Protein AF-A0A836VFZ1-F1 (afdb_monomer_lite)

Radius of gyration: 13.16 Å; chains: 1; bounding box: 25×25×35 Å

Secondary structure (DSSP, 8-state):
-HHHHHHHHHHHHHHHHHH-SSHHHHHHHHHHHHHHHHHHHHHHHHHTT-THHHHHHHHTT-

Structure (mmCIF, N/CA/C/O backbone):
data_AF-A0A836VFZ1-F1
#
_entry.id   AF-A0A836VFZ1-F1
#
loop_
_atom_site.group_PDB
_atom_site.id
_atom_site.type_symbol
_atom_site.label_atom_id
_atom_site.label_alt_id
_atom_site.label_comp_id
_atom_site.label_asym_id
_atom_site.label_entity_id
_atom_site.label_seq_id
_atom_site.pdbx_PDB_ins_code
_atom_site.Cartn_x
_atom_site.Cartn_y
_atom_site.Cartn_z
_atom_site.occupancy
_atom_site.B_iso_or_equiv
_atom_site.auth_seq_id
_atom_site.auth_comp_id
_atom_site.auth_asym_id
_atom_site.auth_atom_id
_atom_site.pdbx_PDB_model_num
ATOM 1 N N . MET A 1 1 ? 7.018 -10.818 -12.177 1.00 59.41 1 MET A N 1
ATOM 2 C CA . MET A 1 1 ? 6.705 -11.428 -10.860 1.00 59.41 1 MET A CA 1
ATOM 3 C C . MET A 1 1 ? 6.434 -10.391 -9.765 1.00 59.41 1 MET A C 1
ATOM 5 O O . MET A 1 1 ? 5.409 -10.512 -9.113 1.00 59.41 1 MET A O 1
ATOM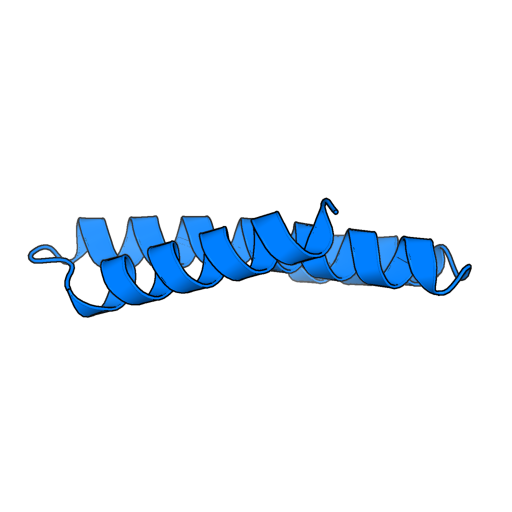 9 N N . VAL A 1 2 ? 7.255 -9.344 -9.594 1.00 71.94 2 VAL A N 1
ATOM 10 C CA . VAL A 1 2 ? 7.098 -8.340 -8.510 1.00 71.94 2 VAL A CA 1
ATOM 11 C C . VAL A 1 2 ? 5.759 -7.579 -8.538 1.00 71.94 2 VAL A C 1
ATOM 13 O O . VAL A 1 2 ? 5.125 -7.423 -7.499 1.00 71.94 2 VAL A O 1
ATOM 16 N N . GLY A 1 3 ? 5.270 -7.171 -9.716 1.00 68.81 3 GLY A N 1
ATOM 17 C CA . GLY A 1 3 ? 3.999 -6.435 -9.825 1.00 68.81 3 GLY A CA 1
ATOM 18 C C . GLY A 1 3 ? 2.770 -7.214 -9.331 1.00 68.81 3 GLY A C 1
ATOM 19 O O . GLY A 1 3 ? 1.901 -6.643 -8.682 1.00 68.81 3 GLY A O 1
ATOM 20 N N . ALA A 1 4 ? 2.725 -8.531 -9.556 1.00 74.06 4 ALA A N 1
ATOM 21 C CA . ALA A 1 4 ? 1.619 -9.375 -9.095 1.00 74.06 4 ALA A CA 1
ATOM 22 C C . ALA A 1 4 ? 1.602 -9.528 -7.562 1.00 74.06 4 ALA A C 1
ATOM 24 O O . ALA A 1 4 ? 0.539 -9.472 -6.948 1.00 74.06 4 ALA A O 1
ATOM 25 N N . ALA A 1 5 ? 2.779 -9.648 -6.935 1.00 76.38 5 ALA A N 1
ATOM 26 C CA . ALA A 1 5 ? 2.902 -9.670 -5.477 1.00 76.38 5 ALA A CA 1
ATOM 27 C C . ALA A 1 5 ? 2.458 -8.338 -4.847 1.00 76.38 5 ALA A C 1
ATOM 29 O O . ALA A 1 5 ? 1.818 -8.333 -3.795 1.00 76.38 5 ALA A O 1
ATOM 30 N N . LEU A 1 6 ? 2.738 -7.212 -5.515 1.00 74.00 6 LEU A N 1
ATOM 31 C CA . LEU A 1 6 ? 2.321 -5.887 -5.058 1.00 74.00 6 LEU A CA 1
ATOM 32 C C . LEU A 1 6 ? 0.798 -5.716 -5.112 1.00 74.00 6 LEU A C 1
ATOM 34 O O . LEU A 1 6 ? 0.196 -5.261 -4.144 1.00 74.00 6 LEU A O 1
ATOM 38 N N . LEU A 1 7 ? 0.171 -6.148 -6.211 1.00 76.50 7 LEU A N 1
ATOM 39 C CA . LEU A 1 7 ? -1.286 -6.131 -6.365 1.00 76.50 7 LEU A CA 1
ATOM 40 C C . LEU A 1 7 ? -1.979 -6.994 -5.300 1.00 76.50 7 LEU A C 1
ATOM 42 O O . LEU A 1 7 ? -2.965 -6.567 -4.701 1.00 76.50 7 LEU A O 1
ATOM 46 N N . PHE A 1 8 ? -1.428 -8.173 -5.003 1.00 82.25 8 PHE A N 1
ATOM 47 C CA . PHE A 1 8 ? -1.945 -9.040 -3.944 1.00 82.25 8 PHE A CA 1
ATOM 48 C C . PHE A 1 8 ? -1.816 -8.397 -2.552 1.00 82.25 8 PHE A C 1
ATOM 50 O O . PHE A 1 8 ? -2.760 -8.408 -1.760 1.00 82.25 8 PHE A O 1
ATOM 57 N N . ALA A 1 9 ? -0.677 -7.758 -2.268 1.00 78.44 9 ALA A N 1
ATOM 58 C CA . ALA A 1 9 ? -0.471 -7.021 -1.024 1.00 78.44 9 ALA A CA 1
ATOM 59 C C . ALA A 1 9 ? -1.417 -5.813 -0.892 1.00 78.44 9 ALA A C 1
ATOM 61 O O . ALA A 1 9 ? -1.884 -5.524 0.211 1.00 78.44 9 ALA A O 1
ATOM 62 N N . MET A 1 10 ? -1.731 -5.131 -2.000 1.00 76.69 10 MET A N 1
ATOM 63 C CA . MET A 1 10 ? -2.702 -4.034 -2.035 1.00 76.69 10 MET A CA 1
ATOM 64 C C . MET A 1 10 ? -4.123 -4.524 -1.732 1.00 76.69 10 MET A C 1
ATOM 66 O O . MET A 1 10 ? -4.812 -3.918 -0.910 1.00 76.69 10 MET A O 1
ATOM 70 N N . ALA A 1 11 ? -4.536 -5.658 -2.304 1.00 79.81 11 ALA A N 1
ATOM 71 C CA . ALA A 1 11 ? -5.833 -6.270 -2.012 1.00 79.81 11 ALA A CA 1
ATOM 72 C C . ALA A 1 11 ? -5.984 -6.628 -0.520 1.00 79.81 11 ALA A C 1
ATOM 74 O O . ALA A 1 11 ? -7.011 -6.331 0.092 1.00 79.81 11 ALA A O 1
ATOM 75 N N . LEU A 1 12 ? -4.933 -7.177 0.099 1.00 76.44 12 LEU A N 1
ATOM 76 C CA . LEU A 1 12 ? -4.905 -7.470 1.538 1.00 76.44 12 LEU A CA 1
ATOM 77 C C . LEU A 1 12 ? -4.994 -6.206 2.406 1.00 76.44 12 LEU A C 1
ATOM 79 O O . LEU A 1 12 ? -5.707 -6.199 3.411 1.00 76.44 12 LEU A O 1
ATOM 83 N N . THR A 1 13 ? -4.307 -5.124 2.027 1.00 73.75 13 THR A N 1
ATOM 84 C CA . THR A 1 13 ? -4.418 -3.848 2.753 1.00 73.75 13 THR A CA 1
ATOM 85 C C . THR A 1 13 ? -5.802 -3.226 2.641 1.00 73.75 13 THR A C 1
ATOM 87 O O . THR A 1 13 ? -6.294 -2.700 3.634 1.00 73.75 13 THR A O 1
ATOM 90 N N . VAL A 1 14 ? -6.461 -3.333 1.484 1.00 72.38 14 VAL A N 1
ATOM 91 C CA . VAL A 1 14 ? -7.839 -2.851 1.309 1.00 72.38 14 VAL A CA 1
ATOM 92 C C . VAL A 1 14 ? -8.799 -3.671 2.170 1.00 72.38 14 VAL A C 1
ATOM 94 O O . VAL A 1 14 ? -9.616 -3.099 2.889 1.00 72.38 14 VAL A O 1
ATOM 97 N N . ALA A 1 15 ? -8.648 -4.999 2.193 1.00 75.44 15 ALA A N 1
ATOM 98 C CA . ALA A 1 15 ? -9.440 -5.858 3.071 1.00 75.44 15 ALA A CA 1
ATOM 99 C C . ALA A 1 15 ? -9.268 -5.482 4.557 1.00 75.44 15 ALA A C 1
ATOM 101 O O . ALA A 1 15 ? -10.251 -5.410 5.293 1.00 75.44 15 ALA A O 1
ATOM 102 N N . ARG A 1 16 ? -8.041 -5.164 4.997 1.00 73.69 16 ARG A N 1
ATOM 103 C CA . ARG A 1 16 ? -7.764 -4.683 6.365 1.00 73.69 16 ARG A CA 1
ATOM 104 C C . ARG A 1 16 ? -8.296 -3.275 6.639 1.00 73.69 16 ARG A C 1
ATOM 106 O O . ARG A 1 16 ? -8.749 -3.028 7.751 1.00 73.69 16 ARG A O 1
ATOM 113 N N . ALA A 1 17 ? -8.294 -2.381 5.654 1.00 67.94 17 ALA A N 1
ATOM 114 C CA . ALA A 1 17 ? -8.859 -1.040 5.793 1.00 67.94 17 ALA A CA 1
ATOM 115 C C . ALA A 1 17 ? -10.387 -1.064 5.972 1.00 67.94 17 ALA A C 1
ATOM 117 O O . ALA A 1 17 ? -10.933 -0.234 6.695 1.00 67.94 17 ALA A O 1
ATOM 118 N N . VAL A 1 18 ? -11.079 -2.026 5.351 1.00 70.44 18 VAL A N 1
ATOM 119 C CA . VAL A 1 18 ? -12.540 -2.177 5.466 1.00 70.44 18 VAL A CA 1
ATOM 120 C C . VAL A 1 18 ? -12.935 -2.973 6.716 1.00 70.44 18 VAL A C 1
ATOM 122 O O . VAL A 1 18 ? -13.841 -2.566 7.440 1.00 70.44 18 VAL A O 1
ATOM 125 N N . ALA A 1 19 ? -12.241 -4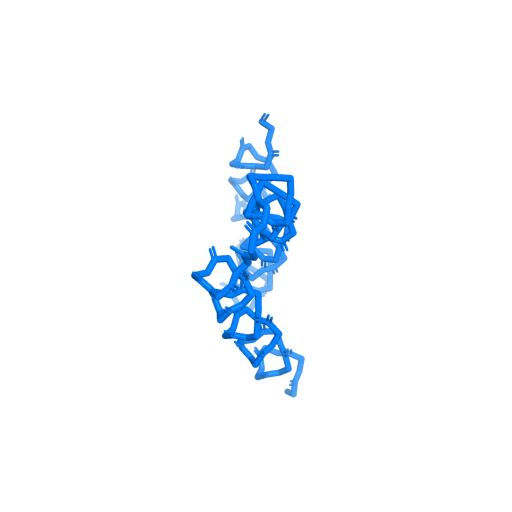.078 7.007 1.00 72.88 19 ALA A N 1
ATOM 126 C CA . ALA A 1 19 ? -12.547 -4.961 8.138 1.00 72.88 19 ALA A CA 1
ATOM 127 C C . ALA A 1 19 ? -11.898 -4.533 9.470 1.00 72.88 19 ALA A C 1
ATOM 129 O O . ALA A 1 19 ? -12.101 -5.193 10.488 1.00 72.88 19 ALA A O 1
ATOM 130 N N . GLY A 1 20 ? -11.109 -3.454 9.479 1.00 72.81 20 GLY A N 1
ATOM 131 C CA . GLY A 1 20 ? -10.444 -2.939 10.674 1.00 72.81 20 GLY A CA 1
ATOM 132 C C . GLY A 1 20 ? -11.459 -2.559 11.767 1.00 72.81 20 GLY A C 1
ATOM 133 O O . GLY A 1 20 ? -12.307 -1.692 11.506 1.00 72.81 20 GLY A O 1
ATOM 134 N N . PRO A 1 21 ? -11.392 -3.175 12.967 1.00 72.38 21 PRO A N 1
ATOM 135 C CA . PRO A 1 21 ? -12.318 -2.913 14.070 1.00 72.38 21 PRO A CA 1
ATOM 136 C C . PRO A 1 21 ? -12.076 -1.548 14.726 1.00 72.38 21 PRO A C 1
ATOM 138 O O . PRO A 1 21 ? -13.000 -0.967 15.290 1.00 72.38 21 PRO A O 1
ATOM 141 N N . THR A 1 22 ? -10.854 -1.013 14.628 1.00 80.19 22 THR A N 1
ATOM 142 C CA . THR A 1 22 ? -10.484 0.287 15.195 1.00 80.19 22 THR A CA 1
ATOM 143 C C . THR A 1 22 ? -10.219 1.327 14.104 1.00 80.19 22 THR A C 1
ATOM 145 O O . THR A 1 22 ? -9.753 1.004 13.012 1.00 80.19 22 THR A O 1
ATOM 148 N N . LEU A 1 23 ? -10.469 2.608 14.407 1.00 75.38 23 LEU A N 1
ATOM 149 C CA . LEU A 1 23 ? -10.068 3.735 13.546 1.00 75.38 23 LEU A CA 1
ATOM 150 C C . LEU A 1 23 ? -8.564 3.700 13.237 1.00 75.38 23 LEU A C 1
ATOM 152 O O . LEU A 1 23 ? -8.156 4.013 12.121 1.00 75.38 23 LEU A O 1
ATOM 156 N N . PHE A 1 24 ? -7.755 3.259 14.202 1.00 75.00 24 PHE A N 1
ATOM 157 C CA . PHE A 1 24 ? -6.308 3.150 14.062 1.00 75.00 24 PHE A CA 1
ATOM 158 C C . PHE A 1 24 ? -5.901 2.081 13.037 1.00 75.00 24 PHE A C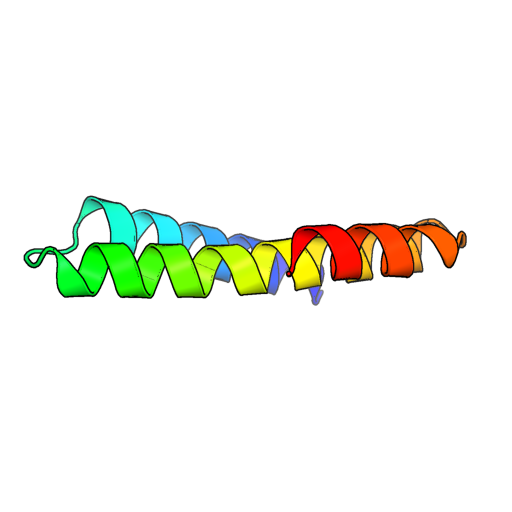 1
ATOM 160 O O . PHE A 1 24 ? -5.059 2.357 12.187 1.00 75.00 24 PHE A O 1
ATOM 167 N N . ASP A 1 25 ? -6.551 0.910 13.030 1.00 71.00 25 ASP A N 1
ATOM 168 C CA . ASP A 1 25 ? -6.309 -0.139 12.025 1.00 71.00 25 ASP A CA 1
ATOM 169 C C . ASP A 1 25 ? -6.627 0.341 10.607 1.00 71.00 25 ASP A C 1
ATOM 171 O O . ASP A 1 25 ? -5.906 0.025 9.659 1.00 71.00 25 ASP A O 1
ATOM 175 N N . ARG A 1 26 ? -7.686 1.144 10.455 1.00 74.19 26 ARG A N 1
ATOM 176 C CA . ARG A 1 26 ? -8.075 1.709 9.156 1.00 74.19 26 ARG A CA 1
ATOM 177 C C . ARG A 1 26 ? -7.081 2.761 8.675 1.00 74.19 26 ARG A C 1
ATOM 179 O O . ARG A 1 26 ? -6.697 2.736 7.509 1.00 74.19 26 ARG A O 1
ATOM 186 N N . ILE A 1 27 ? -6.629 3.646 9.566 1.00 75.75 27 ILE A N 1
ATOM 187 C CA . ILE A 1 27 ? -5.623 4.675 9.256 1.00 75.75 27 ILE A CA 1
ATOM 188 C C . ILE A 1 27 ? -4.274 4.025 8.923 1.00 75.75 27 ILE A C 1
ATOM 190 O O . ILE A 1 27 ? -3.649 4.390 7.928 1.00 75.75 27 ILE A O 1
ATOM 194 N N . LEU A 1 28 ? -3.846 3.020 9.692 1.00 77.31 28 L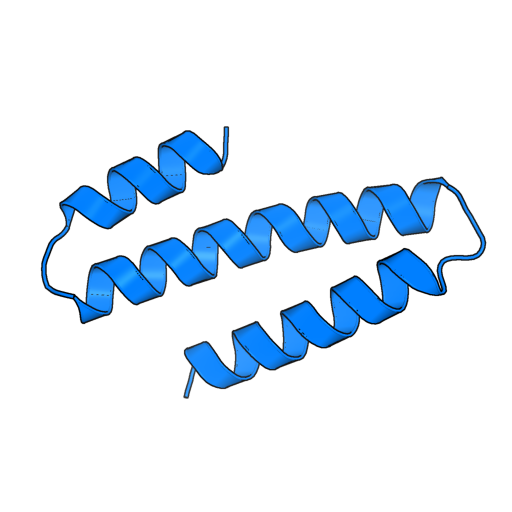EU A N 1
ATOM 195 C CA . LEU A 1 28 ? -2.606 2.282 9.444 1.00 77.31 28 LEU A CA 1
ATOM 196 C C . LEU A 1 28 ? -2.661 1.509 8.116 1.00 77.31 28 LEU A C 1
ATOM 198 O O . LEU A 1 28 ? -1.679 1.485 7.368 1.00 77.31 28 LEU A O 1
ATOM 202 N N . ALA A 1 29 ? -3.815 0.918 7.790 1.00 73.12 29 ALA A N 1
ATOM 203 C CA . ALA A 1 29 ? -4.041 0.256 6.510 1.00 73.12 29 ALA A CA 1
ATOM 204 C C . ALA A 1 29 ? -4.046 1.248 5.333 1.00 73.12 29 ALA A C 1
ATOM 206 O O . ALA A 1 29 ? -3.430 0.959 4.308 1.00 73.12 29 ALA A O 1
ATOM 207 N N . ALA A 1 30 ? -4.663 2.425 5.485 1.00 74.25 30 ALA A N 1
ATOM 208 C CA . ALA A 1 30 ? -4.639 3.490 4.479 1.00 74.25 30 ALA A CA 1
ATOM 209 C C . ALA A 1 30 ? -3.216 4.030 4.247 1.00 74.25 30 ALA A C 1
ATOM 211 O O . ALA A 1 30 ? -2.779 4.167 3.104 1.00 74.25 30 ALA A O 1
ATOM 212 N N . ASN A 1 31 ? -2.448 4.243 5.318 1.00 76.88 31 ASN A N 1
ATOM 213 C CA . ASN A 1 31 ? -1.054 4.683 5.242 1.00 76.88 31 ASN A CA 1
ATOM 214 C C . ASN A 1 31 ? -0.157 3.619 4.566 1.00 76.88 31 ASN A C 1
ATOM 216 O O . ASN A 1 31 ? 0.646 3.912 3.678 1.00 76.88 31 ASN A O 1
ATOM 220 N N . SER A 1 32 ? -0.392 2.342 4.885 1.00 76.31 32 SER A N 1
ATOM 221 C CA . SER A 1 32 ? 0.257 1.198 4.227 1.00 76.31 32 SER A CA 1
ATOM 222 C C . SER A 1 32 ? -0.177 0.974 2.772 1.00 76.31 32 SER A C 1
ATOM 224 O O . SER A 1 32 ? 0.503 0.241 2.048 1.00 76.31 32 SER A O 1
ATOM 226 N N . PHE A 1 33 ? -1.315 1.526 2.347 1.00 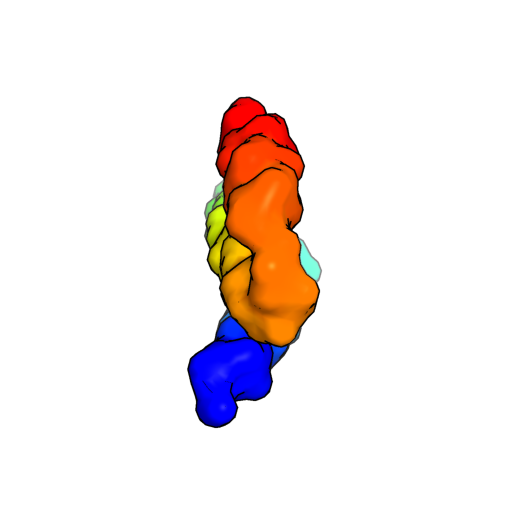80.44 33 PHE A N 1
ATOM 227 C CA . PHE A 1 33 ? -1.785 1.475 0.963 1.00 80.44 33 PHE A CA 1
ATOM 228 C C . PHE A 1 33 ? -1.104 2.557 0.118 1.00 80.44 33 PHE A C 1
ATOM 230 O O . PHE A 1 33 ? -0.597 2.247 -0.957 1.00 80.44 33 PHE A O 1
ATOM 237 N N . GLY A 1 34 ? -0.992 3.787 0.638 1.00 74.75 34 GLY A N 1
ATOM 238 C CA . GLY A 1 34 ? -0.310 4.897 -0.040 1.00 74.75 34 GLY A CA 1
ATOM 239 C C . GLY A 1 34 ? 1.128 4.558 -0.449 1.00 74.75 34 GLY A C 1
ATOM 240 O O . GLY A 1 34 ? 1.500 4.708 -1.610 1.00 74.75 34 GLY A O 1
ATOM 241 N N . THR A 1 35 ? 1.904 3.961 0.457 1.00 78.38 35 THR A N 1
ATOM 242 C CA . THR A 1 35 ? 3.279 3.502 0.170 1.00 78.38 35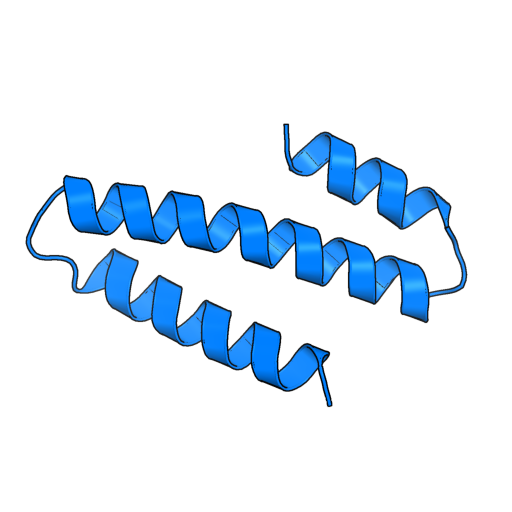 THR A CA 1
ATOM 243 C C . THR A 1 35 ? 3.354 2.417 -0.914 1.00 78.38 35 THR A C 1
ATOM 245 O O . THR A 1 35 ? 4.288 2.404 -1.718 1.00 78.38 35 THR A O 1
ATOM 248 N N . LYS A 1 36 ? 2.358 1.523 -1.001 1.00 73.75 36 LYS A N 1
ATOM 249 C CA . LYS A 1 36 ? 2.284 0.506 -2.068 1.00 73.75 36 LYS A CA 1
ATOM 250 C C . LYS A 1 36 ? 1.917 1.114 -3.420 1.00 73.75 36 LYS A C 1
ATOM 252 O O . LYS A 1 36 ? 2.427 0.654 -4.437 1.00 73.75 36 LYS A O 1
ATOM 257 N N . THR A 1 37 ? 1.095 2.162 -3.441 1.00 76.12 37 THR A N 1
ATOM 258 C CA . THR A 1 37 ? 0.756 2.902 -4.666 1.00 76.12 37 THR A CA 1
ATOM 259 C C . THR A 1 37 ? 1.990 3.567 -5.270 1.00 76.12 37 THR A C 1
ATOM 261 O O . THR A 1 37 ? 2.223 3.446 -6.469 1.00 76.12 37 THR A O 1
ATOM 264 N N . VAL A 1 38 ? 2.836 4.183 -4.441 1.00 78.94 38 VAL A N 1
ATOM 265 C CA . VAL A 1 38 ? 4.098 4.815 -4.872 1.00 78.94 38 VAL A CA 1
ATOM 266 C C . VAL A 1 38 ? 5.063 3.791 -5.478 1.00 78.94 38 VAL A C 1
ATOM 268 O O . VAL A 1 38 ? 5.659 4.036 -6.530 1.00 78.94 38 VAL A O 1
ATOM 271 N N . LEU A 1 39 ? 5.169 2.606 -4.867 1.00 76.00 39 LEU A N 1
ATOM 272 C CA . LEU A 1 39 ? 5.938 1.483 -5.413 1.00 76.00 39 LEU A CA 1
ATOM 273 C C . LEU A 1 39 ? 5.378 1.005 -6.758 1.00 76.00 39 LEU A C 1
ATOM 275 O O . LEU A 1 39 ? 6.146 0.737 -7.681 1.00 76.00 39 LEU A O 1
ATOM 279 N N . LEU A 1 40 ? 4.051 0.923 -6.892 1.00 74.06 40 LEU A N 1
ATOM 280 C CA . LEU A 1 40 ? 3.407 0.498 -8.133 1.00 74.06 40 LEU A CA 1
ATOM 281 C C . LEU A 1 40 ? 3.661 1.502 -9.262 1.00 74.06 40 LEU A C 1
ATOM 283 O O . LEU A 1 40 ? 4.043 1.093 -10.355 1.00 74.06 40 LEU A O 1
ATOM 287 N N . LEU A 1 41 ? 3.525 2.800 -8.980 1.00 73.81 41 LEU A N 1
ATOM 288 C CA . LEU A 1 41 ? 3.833 3.882 -9.919 1.00 73.81 41 LEU A CA 1
ATOM 289 C C . LEU A 1 41 ? 5.312 3.874 -10.331 1.00 73.81 41 LEU A C 1
ATOM 291 O O . LEU A 1 41 ? 5.617 3.984 -11.517 1.00 73.81 41 LEU A O 1
ATOM 295 N N . SER A 1 42 ? 6.223 3.657 -9.378 1.00 72.38 42 SER A N 1
ATOM 296 C CA . SER A 1 42 ? 7.665 3.537 -9.642 1.00 72.38 42 SER A CA 1
ATOM 297 C C . SER A 1 42 ? 7.989 2.364 -10.574 1.00 72.38 42 SER A C 1
ATOM 299 O O . SER A 1 42 ? 8.740 2.519 -11.537 1.00 72.38 42 SER A O 1
ATOM 301 N N . ILE A 1 43 ? 7.387 1.191 -10.338 1.00 72.44 43 ILE A N 1
ATOM 302 C CA . ILE A 1 43 ? 7.564 0.005 -11.191 1.00 72.44 43 ILE A CA 1
ATOM 303 C C . ILE A 1 43 ? 6.965 0.240 -12.584 1.00 72.44 43 ILE A C 1
ATOM 305 O O . ILE A 1 43 ? 7.577 -0.136 -13.585 1.00 72.44 43 ILE A O 1
ATOM 309 N N . LEU A 1 44 ? 5.792 0.877 -12.667 1.00 69.06 44 LEU A N 1
ATOM 310 C CA . LEU A 1 44 ? 5.147 1.205 -13.939 1.00 69.06 44 LEU A CA 1
ATOM 311 C C . LEU A 1 44 ? 6.021 2.154 -14.775 1.00 69.06 44 LEU A C 1
ATOM 313 O O . LEU A 1 44 ? 6.212 1.928 -15.968 1.00 69.06 44 LEU A O 1
ATOM 317 N N . GLY A 1 45 ? 6.600 3.175 -14.134 1.00 68.12 45 GLY A N 1
ATOM 318 C CA . GLY A 1 45 ? 7.524 4.122 -14.757 1.00 68.12 45 GLY A CA 1
ATOM 319 C C . GLY A 1 45 ? 8.826 3.483 -15.240 1.00 68.12 45 GLY A C 1
ATOM 320 O O . GLY A 1 45 ? 9.318 3.817 -16.318 1.00 68.12 45 GLY A O 1
ATOM 321 N N . PHE A 1 46 ? 9.345 2.512 -14.484 1.00 67.50 46 PHE A N 1
ATOM 322 C CA . PHE A 1 46 ? 10.525 1.737 -14.864 1.00 67.50 46 PHE A CA 1
ATOM 323 C C . PHE A 1 46 ? 10.267 0.857 -16.097 1.00 67.50 46 PHE A C 1
ATOM 325 O O . PHE A 1 46 ? 11.073 0.840 -17.024 1.00 67.50 46 PHE A O 1
ATOM 332 N N . ILE A 1 47 ? 9.116 0.175 -16.152 1.00 65.12 47 ILE A N 1
ATOM 333 C CA . ILE A 1 47 ? 8.729 -0.666 -17.300 1.00 65.12 47 ILE A CA 1
ATOM 334 C C . ILE A 1 47 ? 8.432 0.187 -18.544 1.00 65.12 47 ILE A C 1
ATOM 336 O O . ILE A 1 47 ? 8.732 -0.232 -19.659 1.00 65.12 47 ILE A O 1
ATOM 340 N N . ALA A 1 48 ? 7.895 1.397 -18.370 1.00 67.75 48 ALA A N 1
ATOM 341 C CA . ALA A 1 48 ? 7.611 2.322 -19.467 1.00 67.75 48 ALA A CA 1
ATOM 342 C C . ALA A 1 48 ? 8.872 2.941 -20.113 1.00 67.75 48 ALA A C 1
ATOM 344 O O . ALA A 1 48 ? 8.749 3.679 -21.092 1.00 67.75 48 ALA A O 1
ATOM 345 N N . GLY A 1 49 ? 10.077 2.689 -19.579 1.00 60.75 49 GLY A N 1
ATOM 346 C CA . GLY A 1 49 ? 11.341 3.198 -20.129 1.00 60.75 49 GLY A CA 1
ATOM 347 C C . GLY A 1 49 ? 11.495 4.724 -20.069 1.00 60.75 49 GLY A C 1
ATOM 348 O O . GLY A 1 49 ? 12.417 5.275 -20.667 1.00 60.75 49 GLY A O 1
ATOM 349 N N . ARG A 1 50 ? 10.599 5.424 -19.356 1.00 59.34 50 ARG A N 1
ATOM 350 C CA . ARG A 1 50 ? 10.615 6.880 -19.168 1.00 59.34 50 ARG A CA 1
ATOM 351 C C . ARG A 1 50 ? 10.840 7.212 -17.686 1.00 59.34 50 ARG A C 1
ATOM 353 O O . ARG A 1 50 ? 9.873 7.247 -16.925 1.00 59.34 50 ARG A O 1
ATOM 360 N N . PRO A 1 51 ? 12.085 7.509 -17.269 1.00 57.28 51 PRO A N 1
ATOM 361 C CA . PRO A 1 51 ? 12.438 7.737 -15.864 1.00 57.28 51 PRO A CA 1
ATOM 362 C C . PRO A 1 51 ? 11.697 8.912 -15.199 1.00 57.28 51 PRO A C 1
ATOM 364 O O . PRO A 1 51 ? 11.603 8.950 -13.978 1.00 57.28 51 PRO A O 1
ATOM 367 N N . HIS A 1 52 ? 11.085 9.823 -15.964 1.00 61.50 52 HIS A N 1
ATOM 368 C CA . HIS A 1 52 ? 10.282 10.934 -15.429 1.00 61.50 52 HIS A CA 1
ATOM 369 C C . HIS A 1 52 ? 9.007 10.510 -14.675 1.00 61.50 52 HIS A C 1
ATOM 371 O O . HIS A 1 52 ? 8.461 11.300 -13.911 1.00 61.50 52 HIS A O 1
ATOM 377 N N . PHE A 1 53 ? 8.529 9.271 -14.837 1.00 57.31 53 PHE A N 1
ATOM 378 C CA . PHE A 1 53 ? 7.407 8.758 -14.037 1.00 57.31 53 PHE A CA 1
ATOM 379 C C . PHE A 1 53 ? 7.790 8.471 -12.577 1.00 57.31 53 PHE A C 1
ATOM 381 O O . PHE A 1 53 ? 6.918 8.478 -11.711 1.00 57.31 53 PHE A O 1
ATOM 388 N N . LEU A 1 54 ? 9.081 8.252 -12.297 1.00 59.25 54 LEU A N 1
ATOM 389 C CA . LEU A 1 54 ? 9.591 8.076 -10.937 1.00 59.25 54 LEU A CA 1
ATOM 390 C C . LEU A 1 54 ? 9.468 9.375 -10.126 1.00 59.25 54 LEU A C 1
ATOM 392 O O . LEU A 1 54 ? 9.079 9.336 -8.964 1.00 59.25 54 LEU A O 1
ATOM 396 N N . ASP A 1 55 ? 9.721 10.517 -10.768 1.00 65.50 55 ASP A N 1
ATOM 397 C CA . ASP A 1 55 ? 9.570 11.847 -10.165 1.00 65.50 55 ASP A CA 1
ATOM 398 C C . ASP A 1 55 ? 8.105 12.127 -9.799 1.00 65.50 55 ASP A C 1
ATOM 400 O O . ASP A 1 55 ? 7.798 12.563 -8.693 1.00 65.50 55 ASP A O 1
ATOM 404 N N . LEU A 1 56 ? 7.169 11.779 -10.692 1.00 63.09 56 LEU A N 1
ATOM 405 C CA . LEU A 1 56 ? 5.734 11.903 -10.425 1.00 63.09 56 LEU A CA 1
ATOM 406 C C . LEU A 1 56 ? 5.276 10.982 -9.280 1.00 63.09 56 LEU A C 1
ATOM 408 O O . LEU A 1 56 ? 4.443 11.381 -8.469 1.00 63.09 56 LEU A O 1
ATOM 412 N N . ALA A 1 57 ? 5.824 9.765 -9.197 1.00 63.19 57 ALA A N 1
ATOM 413 C CA . ALA A 1 57 ? 5.541 8.834 -8.107 1.00 63.19 57 ALA A CA 1
ATOM 414 C C . ALA A 1 57 ? 6.041 9.364 -6.753 1.00 63.19 57 ALA A C 1
ATOM 416 O O . ALA A 1 57 ? 5.337 9.220 -5.756 1.00 63.19 57 ALA A O 1
ATOM 417 N N . LEU A 1 58 ? 7.220 9.996 -6.725 1.00 62.22 58 LEU A N 1
ATOM 418 C CA . LEU A 1 58 ? 7.783 10.636 -5.533 1.00 62.22 58 LEU A CA 1
ATOM 419 C C . LEU A 1 58 ? 6.976 11.868 -5.100 1.00 62.22 58 LEU A C 1
ATOM 421 O O . LEU A 1 58 ? 6.730 12.029 -3.910 1.00 62.22 58 LEU A O 1
ATOM 425 N N . VAL A 1 59 ? 6.503 12.696 -6.038 1.00 70.44 59 VAL A N 1
ATOM 426 C CA . VAL A 1 59 ? 5.632 13.849 -5.728 1.00 70.44 59 VAL A CA 1
ATOM 427 C C . VAL A 1 59 ? 4.285 13.406 -5.153 1.00 70.44 59 VAL A C 1
ATOM 429 O O . VAL A 1 59 ? 3.793 14.029 -4.223 1.00 70.44 59 VAL A O 1
ATOM 432 N N . TYR A 1 60 ? 3.699 12.315 -5.655 1.00 65.19 60 TYR A N 1
ATOM 433 C CA . TYR A 1 60 ? 2.455 11.751 -5.106 1.00 65.19 60 TYR A CA 1
ATOM 434 C C . TYR A 1 60 ? 2.637 11.016 -3.766 1.00 65.19 60 TYR A C 1
ATOM 436 O O . TYR A 1 60 ? 1.643 10.641 -3.142 1.00 65.19 60 TYR A O 1
ATOM 444 N N . ALA A 1 61 ? 3.880 10.757 -3.350 1.00 62.12 61 ALA A N 1
ATOM 445 C CA . ALA A 1 61 ? 4.204 10.115 -2.078 1.00 62.12 61 ALA A CA 1
ATOM 446 C C . ALA A 1 61 ? 4.296 11.097 -0.899 1.00 62.12 61 ALA A C 1
ATOM 448 O O . ALA A 1 61 ? 4.242 10.645 0.247 1.00 62.12 61 ALA A O 1
ATOM 449 N N . LEU A 1 62 ? 4.505 12.387 -1.191 1.00 59.25 62 LEU A N 1
ATOM 450 C CA . LEU A 1 62 ? 4.680 13.474 -0.225 1.00 59.25 62 LEU A CA 1
ATOM 451 C C . LEU A 1 62 ? 3.327 14.046 0.217 1.00 59.25 62 LEU A C 1
ATOM 453 O O . LEU A 1 62 ? 3.193 14.310 1.432 1.00 59.25 62 LEU A O 1
#

pLDDT: mean 71.14, std 6.43, range [57.28, 82.25]

Sequence (62 aa):
MVGAALLFAMALTVARAVAGPTLFDRILAANSFGTKTVLLLSILGFIAGRPHFLDLALVYAL

Foldseek 3Di:
DVLVVLVVVLVVLVVQLVPPPDPVSNVVSVLVNLVSQLVNQCVVCVVVVHNVSNVVSVVSSD